Protein AF-A0A915XJE9-F1 (afdb_monomer_lite)

Foldseek 3Di:
DQVVLVVCVVVVHAAEDEDDPVCLLVVLVSHDLVSLVSYAYAYAYPDPVQLQADDDLVVLLVVLVVNCVSNVNAAHEYRGNDAPVCQVSNVPRPSHPHYDYDPLVVDPVSVVSSVVSVD

Radius of gyration: 14.5 Å; chains: 1; bounding box: 37×32×35 Å

Secondary structure (DSSP, 8-state):
-HHHHHHHHHTT---EEEE-TTTHHHHHHTS-HHHHHTSEEEE--SSTTGGGSPPPHHHHHHHHHHHHHHTTS--EEE-SS--TTTHHHHHT-TTEEEE--SGGGGSHHHHHHHHHHT-

Organism: NCBI:txid2795293

Structure (mmCIF, N/CA/C/O backbone):
data_AF-A0A915XJE9-F1
#
_entry.id   AF-A0A915XJE9-F1
#
loop_
_atom_site.group_PDB
_atom_site.id
_atom_site.type_symbol
_atom_site.label_atom_id
_atom_site.label_alt_id
_atom_site.label_comp_id
_atom_site.label_asym_id
_atom_site.label_entity_id
_atom_site.label_seq_id
_atom_site.pdbx_PDB_ins_code
_atom_site.Cartn_x
_atom_site.Cartn_y
_atom_site.Cartn_z
_atom_site.occupancy
_atom_site.B_iso_or_equiv
_atom_site.auth_seq_id
_atom_site.auth_comp_id
_atom_site.auth_asym_id
_atom_site.auth_atom_id
_atom_site.pdbx_PDB_model_num
ATOM 1 N N . MET A 1 1 ? -13.762 7.644 2.121 1.00 89.75 1 MET A N 1
ATOM 2 C CA . MET A 1 1 ? -12.743 6.742 2.696 1.00 89.75 1 MET A CA 1
ATOM 3 C C . MET A 1 1 ? -13.282 5.933 3.879 1.00 89.75 1 MET A C 1
ATOM 5 O O . MET A 1 1 ? -13.684 4.811 3.633 1.00 89.75 1 MET A O 1
ATOM 9 N N . ALA A 1 2 ? -13.364 6.452 5.115 1.00 93.75 2 ALA A N 1
ATOM 10 C CA . ALA A 1 2 ? -13.761 5.643 6.288 1.00 93.75 2 ALA A CA 1
ATOM 11 C C . ALA A 1 2 ? -15.150 4.983 6.153 1.00 93.75 2 ALA A C 1
ATOM 13 O O . ALA A 1 2 ? -15.294 3.795 6.419 1.00 93.75 2 ALA A O 1
ATOM 14 N N . GLY A 1 3 ? -16.146 5.714 5.634 1.00 96.81 3 GLY A N 1
ATOM 15 C CA . GLY A 1 3 ? -17.464 5.139 5.323 1.00 96.81 3 GLY A CA 1
ATOM 16 C C . GLY A 1 3 ? -17.400 3.984 4.315 1.00 96.81 3 GLY A C 1
ATOM 17 O O . GLY A 1 3 ? -17.999 2.945 4.547 1.00 96.81 3 GLY A O 1
ATOM 18 N N . GLN A 1 4 ? -16.587 4.114 3.261 1.00 97.19 4 GLN A N 1
ATOM 19 C CA . GLN A 1 4 ? -16.403 3.059 2.251 1.00 97.19 4 GLN A CA 1
ATOM 20 C C . GLN A 1 4 ? -15.711 1.820 2.830 1.00 97.19 4 GLN A C 1
ATOM 22 O O . GLN A 1 4 ? -16.041 0.702 2.449 1.00 97.19 4 GLN A O 1
ATOM 27 N N . VAL A 1 5 ? -14.767 2.006 3.761 1.00 97.81 5 VAL A N 1
ATOM 28 C CA . VAL A 1 5 ? -14.152 0.890 4.492 1.00 97.81 5 VAL A CA 1
ATOM 29 C C . VAL A 1 5 ? -15.220 0.152 5.296 1.00 97.81 5 VAL A C 1
ATOM 31 O O . VAL A 1 5 ? -15.373 -1.053 5.115 1.00 97.81 5 VAL A O 1
ATOM 34 N N . ARG A 1 6 ? -16.016 0.865 6.103 1.00 98.00 6 ARG A N 1
ATOM 35 C CA . ARG A 1 6 ? -17.098 0.255 6.891 1.00 98.00 6 ARG A CA 1
ATOM 36 C C . ARG A 1 6 ? -18.109 -0.472 6.007 1.00 98.00 6 ARG A C 1
ATOM 38 O O . ARG A 1 6 ? -18.499 -1.594 6.322 1.00 98.00 6 ARG A O 1
ATOM 45 N N . GLU A 1 7 ? -18.533 0.144 4.907 1.00 98.38 7 GLU A N 1
ATOM 46 C CA . GLU A 1 7 ? -19.463 -0.454 3.942 1.00 98.38 7 GLU A CA 1
ATOM 47 C C . GLU A 1 7 ? -18.897 -1.746 3.342 1.00 98.38 7 GLU A C 1
ATOM 49 O O . GLU A 1 7 ? -19.577 -2.771 3.351 1.00 98.38 7 GLU A O 1
ATOM 54 N N . ALA A 1 8 ? -17.637 -1.734 2.893 1.00 98.44 8 ALA A N 1
ATOM 55 C CA . ALA A 1 8 ? -16.973 -2.914 2.342 1.00 98.44 8 ALA A CA 1
ATOM 56 C C . ALA A 1 8 ? -16.863 -4.041 3.380 1.00 98.44 8 ALA A C 1
ATOM 58 O O . ALA A 1 8 ? -17.225 -5.185 3.102 1.00 98.44 8 ALA A O 1
ATOM 59 N N . VAL A 1 9 ? -16.432 -3.712 4.599 1.00 98.25 9 VAL A N 1
ATOM 60 C CA . VAL A 1 9 ? -16.320 -4.660 5.714 1.00 98.25 9 VAL A CA 1
ATOM 61 C C . VAL A 1 9 ? -17.689 -5.257 6.072 1.00 98.25 9 VAL A C 1
ATOM 63 O O . VAL A 1 9 ? -17.802 -6.473 6.279 1.00 98.25 9 VAL A O 1
ATOM 66 N N . THR A 1 10 ? -18.741 -4.434 6.090 1.00 98.19 10 THR A N 1
ATOM 67 C CA . THR A 1 10 ? -20.132 -4.855 6.345 1.00 98.19 10 THR A CA 1
ATOM 68 C C . THR A 1 10 ? -20.659 -5.767 5.239 1.00 98.19 10 THR A C 1
ATOM 70 O O . THR A 1 10 ? -21.340 -6.748 5.523 1.00 98.19 10 THR A O 1
ATOM 73 N N . ALA A 1 11 ? -20.283 -5.504 3.986 1.00 98.31 11 ALA A N 1
ATOM 74 C CA . ALA A 1 11 ? -20.601 -6.349 2.838 1.00 98.31 11 ALA A CA 1
ATOM 75 C C . ALA A 1 11 ? -19.792 -7.663 2.788 1.00 98.31 11 ALA A C 1
ATOM 77 O O . ALA A 1 11 ? -19.953 -8.447 1.855 1.00 98.31 11 ALA A O 1
ATOM 78 N N . GLY A 1 12 ? -18.915 -7.919 3.766 1.00 97.88 12 GLY A N 1
ATOM 79 C CA . GLY A 1 12 ? -18.074 -9.119 3.803 1.00 97.88 12 GLY A CA 1
ATOM 80 C C . GLY A 1 12 ? -16.844 -9.055 2.893 1.00 97.88 12 GLY A C 1
ATOM 81 O O . GLY A 1 12 ? -16.170 -10.067 2.721 1.00 97.88 12 GLY A O 1
ATOM 82 N N . LEU A 1 13 ? -16.527 -7.888 2.328 1.00 98.31 13 LEU A N 1
ATOM 83 C CA . LEU A 1 13 ? -15.328 -7.676 1.521 1.00 98.31 13 LEU A CA 1
ATOM 84 C C . LEU A 1 13 ? -14.101 -7.431 2.411 1.00 98.31 13 LEU A C 1
ATOM 86 O O . LEU A 1 13 ? -14.218 -7.053 3.580 1.00 98.31 13 LEU A O 1
ATOM 90 N N . VAL A 1 14 ? -12.916 -7.615 1.825 1.00 97.62 14 VAL A N 1
ATOM 91 C CA . VAL A 1 14 ? -11.627 -7.231 2.416 1.00 97.62 14 VAL A CA 1
ATOM 92 C C . VAL A 1 14 ? -11.129 -5.990 1.674 1.00 97.62 14 VAL A C 1
ATOM 94 O O . VAL A 1 14 ? -10.596 -6.120 0.569 1.00 97.62 14 VAL A O 1
ATOM 97 N N . PRO A 1 15 ? -11.344 -4.776 2.207 1.00 97.50 15 PRO A N 1
ATOM 98 C CA . PRO A 1 15 ? -10.874 -3.569 1.545 1.00 97.50 15 PRO A CA 1
ATOM 99 C C . PRO A 1 15 ? -9.347 -3.463 1.601 1.00 97.50 15 PRO A C 1
ATOM 101 O O . PRO A 1 15 ? -8.721 -3.832 2.596 1.00 97.50 15 PRO A O 1
ATOM 104 N N . ILE A 1 16 ? -8.763 -2.896 0.543 1.00 96.44 16 ILE A N 1
ATOM 105 C CA . ILE A 1 16 ? -7.383 -2.402 0.539 1.00 96.44 16 ILE A CA 1
ATOM 106 C C . ILE A 1 16 ? -7.443 -0.883 0.721 1.00 96.44 16 ILE A C 1
ATOM 108 O O . ILE A 1 16 ? -8.000 -0.178 -0.122 1.00 96.44 16 ILE A O 1
ATOM 112 N N . LEU A 1 17 ? -6.888 -0.375 1.820 1.00 95.00 17 LEU A N 1
ATOM 113 C CA . LEU A 1 17 ? -6.778 1.055 2.086 1.00 95.00 17 LEU A CA 1
ATOM 114 C C . LEU A 1 17 ? -5.423 1.577 1.608 1.00 95.00 17 LEU A C 1
ATOM 116 O O . LEU A 1 17 ? -4.407 1.356 2.268 1.00 95.00 17 LEU A O 1
ATOM 120 N N . CYS A 1 18 ? -5.437 2.329 0.508 1.00 93.25 18 CYS A N 1
ATOM 121 C CA . CYS A 1 18 ? -4.273 3.076 0.040 1.00 93.25 18 CYS A CA 1
ATOM 122 C C . CYS A 1 18 ? -4.056 4.321 0.902 1.00 93.25 18 CYS A C 1
ATOM 124 O O . CYS A 1 18 ? -4.907 5.216 0.962 1.00 93.25 18 CYS A O 1
ATOM 126 N N . MET A 1 19 ? -2.911 4.367 1.574 1.00 91.75 19 MET A N 1
ATOM 127 C CA . MET A 1 19 ? -2.534 5.457 2.462 1.00 91.75 19 MET A CA 1
ATOM 128 C C . MET A 1 19 ? -1.532 6.394 1.799 1.00 91.75 19 MET A C 1
ATOM 130 O O . MET A 1 19 ? -0.565 5.961 1.170 1.00 91.75 19 MET A O 1
ATOM 134 N N . GLU A 1 20 ? -1.731 7.688 2.027 1.00 87.31 20 GLU A N 1
ATOM 135 C CA . GLU A 1 20 ? -0.799 8.733 1.621 1.00 87.31 20 GLU A CA 1
ATOM 136 C C . GLU A 1 20 ? -0.077 9.277 2.851 1.00 87.31 20 GLU A C 1
ATOM 138 O O . GLU A 1 20 ? -0.705 9.641 3.845 1.00 87.31 20 GLU A O 1
ATOM 143 N N . ARG A 1 21 ? 1.255 9.397 2.781 1.00 89.00 21 ARG A N 1
ATOM 144 C CA . ARG A 1 21 ? 2.090 9.785 3.931 1.00 89.00 21 ARG A CA 1
ATOM 145 C C . ARG A 1 21 ? 1.618 11.075 4.609 1.00 89.00 21 ARG A C 1
ATOM 147 O O . ARG A 1 21 ? 1.640 11.144 5.833 1.00 89.00 21 ARG A O 1
ATOM 154 N N . ALA A 1 22 ? 1.196 12.072 3.831 1.00 90.00 22 ALA A N 1
ATOM 155 C CA . ALA A 1 22 ? 0.777 13.376 4.343 1.00 90.00 22 ALA A CA 1
ATOM 156 C C . ALA A 1 22 ? -0.454 13.306 5.265 1.00 90.00 22 ALA A C 1
ATOM 158 O O . ALA A 1 22 ? -0.603 14.147 6.148 1.00 90.00 22 ALA A O 1
ATOM 159 N N . VAL A 1 23 ? -1.322 12.307 5.079 1.00 91.50 23 VAL A N 1
ATOM 160 C CA . VAL A 1 23 ? -2.613 12.198 5.777 1.00 91.50 23 VAL A CA 1
ATOM 161 C C . VAL A 1 23 ? -2.829 10.850 6.471 1.00 91.50 23 VAL A C 1
ATOM 163 O O . VAL A 1 23 ? -3.848 10.670 7.135 1.00 91.50 23 VAL A O 1
ATOM 166 N N . ALA A 1 24 ? -1.871 9.924 6.391 1.00 92.38 24 ALA A N 1
ATOM 167 C CA . ALA A 1 24 ? -1.988 8.545 6.867 1.00 92.38 24 ALA A CA 1
ATOM 168 C C . ALA A 1 24 ? -2.456 8.427 8.323 1.00 9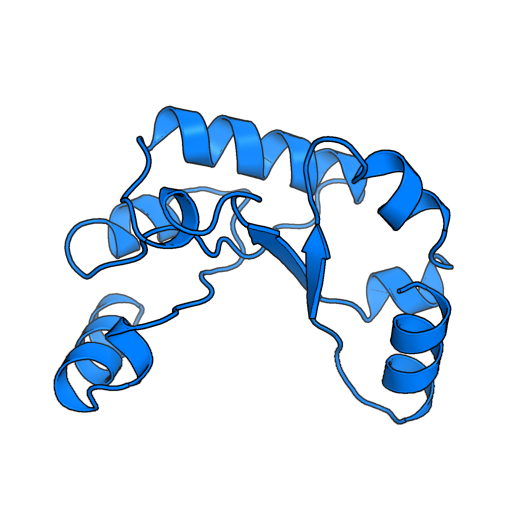2.38 24 ALA A C 1
ATOM 170 O O . ALA A 1 24 ? -3.341 7.632 8.628 1.00 92.38 24 ALA A O 1
ATOM 171 N N . THR A 1 25 ? -1.922 9.259 9.220 1.00 93.88 25 THR A N 1
ATOM 172 C CA . THR A 1 25 ? -2.330 9.273 10.633 1.00 93.88 25 THR A CA 1
ATOM 173 C C . THR A 1 25 ? -3.817 9.590 10.787 1.00 93.88 25 THR A C 1
ATOM 175 O O . THR A 1 25 ? -4.517 8.917 11.539 1.00 93.88 25 THR A O 1
ATOM 178 N N . ALA A 1 26 ? -4.319 10.584 10.049 1.00 94.31 26 ALA A N 1
ATOM 179 C CA . ALA A 1 26 ? -5.733 10.945 10.068 1.00 94.31 26 ALA A CA 1
ATOM 180 C C . ALA A 1 26 ? -6.603 9.878 9.386 1.00 94.31 26 ALA A C 1
ATOM 182 O O . ALA A 1 26 ? -7.707 9.608 9.851 1.00 94.31 26 ALA A O 1
ATOM 183 N N . GLN A 1 27 ? -6.103 9.242 8.318 1.00 93.38 27 GLN A N 1
ATOM 184 C CA . GLN A 1 27 ? -6.795 8.134 7.655 1.00 93.38 27 GLN A CA 1
ATOM 185 C C . GLN A 1 27 ? -7.003 6.958 8.618 1.00 93.38 27 GLN A C 1
ATOM 187 O O . GLN A 1 27 ? -8.125 6.479 8.755 1.00 93.38 27 GLN A O 1
ATOM 192 N N . ILE A 1 28 ? -5.952 6.529 9.321 1.00 93.88 28 ILE A N 1
ATOM 193 C CA . ILE A 1 28 ? -6.033 5.430 10.291 1.00 93.88 28 ILE A CA 1
ATOM 194 C C . ILE A 1 28 ? -6.935 5.801 11.471 1.00 93.88 28 ILE A C 1
ATOM 196 O O . ILE A 1 28 ? -7.817 5.025 11.825 1.00 93.88 28 ILE A O 1
ATOM 200 N N . ALA A 1 29 ? -6.776 7.001 12.038 1.00 94.75 29 ALA A N 1
ATOM 201 C CA . ALA A 1 29 ? -7.578 7.454 13.176 1.00 94.75 29 ALA A CA 1
ATOM 202 C C . ALA A 1 29 ? -9.084 7.569 12.870 1.00 94.75 29 ALA A C 1
ATOM 204 O O . ALA A 1 29 ? -9.901 7.536 13.787 1.00 94.75 29 ALA A O 1
ATOM 205 N N . ALA A 1 30 ? -9.462 7.715 11.597 1.00 95.75 30 ALA A N 1
ATOM 206 C CA . ALA A 1 30 ? -10.856 7.796 11.175 1.00 95.75 30 ALA A CA 1
ATOM 207 C C . ALA A 1 30 ? -11.541 6.425 11.013 1.00 95.75 30 ALA A C 1
ATOM 209 O O . ALA A 1 30 ? -12.748 6.387 10.769 1.00 95.75 30 ALA A O 1
ATOM 210 N N . ILE A 1 31 ? -10.798 5.316 11.095 1.00 96.50 31 ILE A N 1
ATOM 211 C CA . ILE A 1 31 ? -11.326 3.957 10.934 1.00 96.50 31 ILE A CA 1
ATOM 212 C C . ILE A 1 31 ? -11.447 3.300 12.308 1.00 96.50 31 ILE A C 1
ATOM 214 O O . ILE A 1 31 ? -10.531 3.333 13.123 1.00 96.50 31 ILE A O 1
ATOM 218 N N . ASP A 1 32 ? -12.598 2.684 12.550 1.00 95.75 32 ASP A N 1
ATOM 219 C CA . ASP A 1 32 ? -12.841 1.883 13.745 1.00 95.75 32 ASP A CA 1
ATOM 220 C C . ASP A 1 32 ? -11.893 0.681 13.817 1.00 95.75 32 ASP A C 1
ATOM 222 O O . ASP A 1 32 ? -11.610 0.047 12.800 1.00 95.75 32 ASP A O 1
ATOM 226 N N . SER A 1 33 ? -11.424 0.326 15.013 1.00 93.75 33 SER A N 1
ATOM 227 C CA . SER A 1 33 ? -10.405 -0.719 15.171 1.00 93.75 33 SER A CA 1
ATOM 228 C C . SER A 1 33 ? -10.840 -2.067 14.586 1.00 93.75 33 SER A C 1
ATOM 230 O O . SER A 1 33 ? -10.042 -2.716 13.912 1.00 93.75 33 SER A O 1
ATOM 232 N N . GLY A 1 34 ? -12.111 -2.450 14.754 1.00 95.38 34 GLY A N 1
ATOM 233 C CA . GLY A 1 34 ? -12.647 -3.697 14.201 1.00 95.38 34 GLY A CA 1
ATOM 234 C C . GLY A 1 34 ? -12.695 -3.721 12.668 1.00 95.38 34 GLY A C 1
ATOM 235 O O . GLY A 1 34 ? -12.440 -4.757 12.052 1.00 95.38 34 GLY A O 1
ATOM 236 N N . ASP A 1 35 ? -12.963 -2.580 12.026 1.00 97.19 35 ASP A N 1
ATOM 237 C CA . ASP A 1 35 ? -12.861 -2.465 10.564 1.00 97.19 35 ASP A CA 1
ATOM 238 C C . ASP A 1 35 ? -11.410 -2.485 10.099 1.00 97.19 35 ASP A C 1
ATOM 240 O O . ASP A 1 35 ? -11.080 -3.101 9.081 1.00 97.19 35 ASP A O 1
ATOM 244 N N . LEU A 1 36 ? -10.536 -1.803 10.841 1.00 95.25 36 LEU A N 1
ATOM 245 C CA . LEU A 1 36 ? -9.123 -1.712 10.517 1.00 95.25 36 LEU A CA 1
ATOM 246 C C . LEU A 1 36 ? -8.479 -3.100 10.528 1.00 95.25 36 LEU A C 1
ATOM 248 O O . LEU A 1 36 ? -7.712 -3.424 9.624 1.00 95.25 36 LEU A O 1
ATOM 252 N N . GLU A 1 37 ? -8.812 -3.951 11.500 1.00 95.00 37 GLU A N 1
ATOM 253 C CA . GLU A 1 37 ? -8.378 -5.356 11.566 1.00 95.00 37 GLU A CA 1
ATOM 254 C C . GLU A 1 37 ? -8.760 -6.161 10.316 1.00 95.00 37 GLU A C 1
ATOM 256 O O . GLU A 1 37 ? -7.989 -7.008 9.866 1.00 95.00 37 GLU A O 1
ATOM 261 N N . ARG A 1 38 ? -9.903 -5.846 9.699 1.00 96.62 38 ARG A N 1
ATOM 262 C CA . ARG A 1 38 ? -10.404 -6.496 8.476 1.00 96.62 38 ARG A CA 1
ATOM 263 C C . ARG A 1 38 ? -9.963 -5.810 7.180 1.00 96.62 38 ARG A C 1
ATOM 265 O O . ARG A 1 38 ? -10.375 -6.226 6.100 1.00 96.62 38 ARG A O 1
ATOM 272 N N . THR A 1 39 ? -9.129 -4.780 7.280 1.00 96.75 39 THR A N 1
ATOM 273 C CA . THR A 1 39 ? -8.628 -3.991 6.152 1.00 96.75 39 THR A CA 1
ATOM 274 C C . THR A 1 39 ? -7.167 -4.332 5.879 1.00 96.75 39 THR A C 1
ATOM 276 O O . THR A 1 39 ? -6.348 -4.387 6.800 1.00 96.75 39 THR A O 1
ATOM 279 N N . VAL A 1 40 ? -6.823 -4.539 4.608 1.00 96.94 40 VAL A N 1
ATOM 280 C CA . VAL A 1 40 ? -5.432 -4.613 4.150 1.00 96.94 40 VAL A CA 1
ATOM 281 C C . VAL A 1 40 ? -4.923 -3.196 3.945 1.0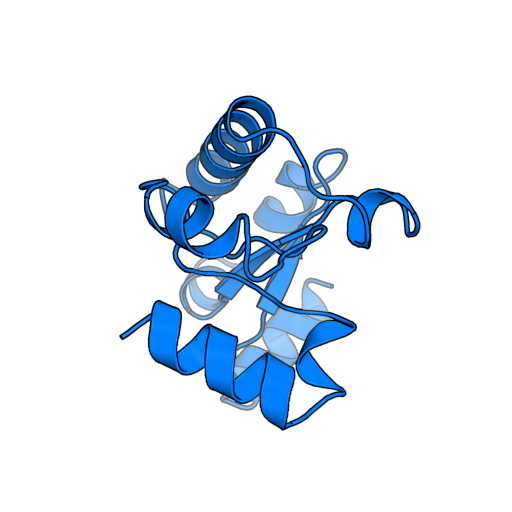0 96.94 40 VAL A C 1
ATOM 283 O O . VAL A 1 40 ? -5.574 -2.371 3.310 1.00 96.94 40 VAL A O 1
ATOM 286 N N . LEU A 1 41 ? -3.749 -2.903 4.483 1.00 96.12 41 LEU A N 1
ATOM 287 C CA . LEU A 1 41 ? -3.141 -1.587 4.377 1.00 96.12 41 LEU A CA 1
ATOM 288 C C . LEU A 1 41 ? -2.150 -1.581 3.228 1.00 96.12 41 LEU A C 1
ATOM 290 O O . LEU A 1 41 ? -1.360 -2.513 3.097 1.00 96.12 41 LEU A O 1
ATOM 294 N N . SER A 1 42 ? -2.171 -0.535 2.414 1.00 95.50 42 SER A N 1
ATOM 295 C CA . SER A 1 42 ? -1.161 -0.321 1.388 1.00 95.50 42 SER A CA 1
ATOM 296 C C . SER A 1 42 ? -0.599 1.086 1.478 1.00 95.50 42 SER A C 1
ATOM 298 O O . SER A 1 42 ? -1.285 2.028 1.880 1.00 95.50 42 SER A O 1
ATOM 300 N N . TYR A 1 43 ? 0.662 1.233 1.090 1.00 92.69 43 TYR A N 1
ATOM 301 C CA . TYR A 1 43 ? 1.208 2.536 0.774 1.00 92.69 43 TYR A CA 1
ATOM 302 C C . TYR A 1 43 ? 1.580 2.615 -0.699 1.00 92.69 43 TYR A C 1
ATOM 304 O O . TYR A 1 43 ? 2.132 1.687 -1.301 1.00 92.69 43 TYR A O 1
ATOM 312 N N . THR A 1 44 ? 1.276 3.770 -1.265 1.00 86.38 44 THR A N 1
ATOM 313 C CA . THR A 1 44 ? 1.532 4.105 -2.657 1.00 86.38 44 THR A CA 1
ATOM 314 C C . THR A 1 44 ? 2.060 5.536 -2.707 1.00 86.38 44 THR A C 1
ATOM 316 O O . THR A 1 44 ? 1.518 6.390 -1.997 1.00 86.38 44 THR A O 1
ATOM 319 N N . PRO A 1 45 ? 3.099 5.835 -3.504 1.00 81.50 45 PRO A N 1
ATOM 320 C CA . PRO A 1 45 ? 3.446 7.218 -3.825 1.00 81.50 45 PRO A CA 1
ATOM 321 C C . PRO A 1 45 ? 2.208 8.001 -4.293 1.00 81.50 45 PRO A C 1
ATOM 323 O O . PRO A 1 45 ? 1.376 7.458 -5.017 1.00 81.50 45 PRO A O 1
ATOM 326 N N . SER A 1 46 ? 2.047 9.256 -3.865 1.00 78.81 46 SER A N 1
ATOM 327 C CA . SER A 1 46 ? 0.861 10.057 -4.216 1.00 78.81 46 SER A CA 1
ATOM 328 C C . SER A 1 46 ? 0.918 10.666 -5.618 1.00 78.81 46 SER A C 1
ATOM 330 O O . SER A 1 46 ? -0.105 11.082 -6.156 1.00 78.81 46 SER A O 1
ATOM 332 N N . ASP A 1 47 ? 2.101 10.691 -6.228 1.00 81.06 47 ASP A N 1
ATOM 333 C CA . ASP A 1 47 ? 2.319 11.210 -7.570 1.00 81.06 47 ASP A CA 1
ATOM 334 C C . ASP A 1 47 ? 2.246 10.087 -8.619 1.00 81.06 47 ASP A C 1
ATOM 336 O O . ASP A 1 47 ? 2.879 9.041 -8.476 1.00 81.06 47 ASP A O 1
ATOM 340 N N . ALA A 1 48 ? 1.480 10.312 -9.691 1.00 78.44 48 ALA A N 1
ATOM 341 C CA . ALA A 1 48 ? 1.254 9.314 -10.736 1.00 78.44 48 ALA A CA 1
ATOM 342 C C . ALA A 1 48 ? 2.537 8.915 -11.478 1.00 78.44 48 ALA A C 1
ATOM 344 O O . ALA A 1 48 ? 2.656 7.772 -11.907 1.00 78.44 48 ALA A O 1
ATOM 345 N N . VAL A 1 49 ? 3.509 9.824 -11.601 1.00 81.56 49 VAL A N 1
ATOM 346 C CA . VAL A 1 49 ? 4.817 9.490 -12.174 1.00 81.56 49 VAL A CA 1
ATOM 347 C C . VAL A 1 49 ? 5.583 8.597 -11.200 1.00 81.56 49 VAL A C 1
ATOM 349 O O . VAL A 1 49 ? 6.138 7.580 -11.604 1.00 81.56 49 VAL A O 1
ATOM 352 N N . GLN A 1 50 ? 5.562 8.913 -9.905 1.00 82.94 50 GLN A N 1
ATOM 353 C CA . GLN A 1 50 ? 6.219 8.101 -8.875 1.00 82.94 50 GLN A CA 1
ATOM 354 C C . GLN A 1 50 ? 5.591 6.710 -8.708 1.00 82.94 50 GLN A C 1
ATOM 356 O O . GLN A 1 50 ? 6.305 5.751 -8.440 1.00 82.94 50 GLN A O 1
ATOM 361 N N . LEU A 1 51 ? 4.287 6.545 -8.956 1.00 83.06 51 LEU A N 1
ATOM 362 C CA . LEU A 1 51 ? 3.652 5.219 -8.994 1.00 83.06 51 LEU A CA 1
ATOM 363 C C . LEU A 1 51 ? 4.278 4.278 -10.032 1.00 83.06 51 LEU A C 1
ATOM 365 O O . LEU A 1 51 ? 4.162 3.060 -9.899 1.00 83.06 51 LEU A O 1
ATOM 369 N N . GLU A 1 52 ? 4.924 4.816 -11.064 1.00 84.44 52 GLU A N 1
ATOM 370 C CA . GLU A 1 52 ? 5.489 4.043 -12.169 1.00 84.44 52 GLU A CA 1
ATOM 371 C C . GLU A 1 52 ? 7.008 3.890 -12.094 1.00 84.44 52 GLU A C 1
ATOM 373 O O . GLU A 1 52 ? 7.583 3.080 -12.823 1.00 84.44 52 GLU A O 1
ATOM 378 N N . VAL A 1 53 ? 7.666 4.641 -11.212 1.00 86.25 53 VAL A N 1
ATOM 379 C CA . VAL A 1 53 ? 9.122 4.648 -11.082 1.00 86.25 53 VAL A CA 1
ATOM 380 C C . VAL A 1 53 ? 9.547 3.719 -9.953 1.00 86.25 53 VAL A C 1
ATOM 382 O O . VAL A 1 53 ? 9.004 3.747 -8.854 1.00 86.25 53 VAL A O 1
ATOM 385 N N . ALA A 1 54 ? 10.545 2.875 -10.219 1.00 88.25 54 ALA A N 1
ATOM 386 C CA . ALA A 1 54 ? 11.136 2.037 -9.186 1.00 88.25 54 ALA A CA 1
ATOM 387 C C . ALA A 1 54 ? 11.850 2.908 -8.139 1.00 88.25 54 ALA A C 1
ATOM 389 O O . ALA A 1 54 ? 12.763 3.668 -8.467 1.00 88.25 54 ALA A O 1
ATOM 390 N N . HIS A 1 55 ? 11.456 2.761 -6.876 1.00 88.50 55 HIS A N 1
ATOM 391 C CA . HIS A 1 55 ? 12.059 3.478 -5.756 1.00 88.50 55 HIS A CA 1
ATOM 392 C C . HIS A 1 55 ? 13.236 2.709 -5.149 1.00 88.50 55 HIS A C 1
ATOM 394 O O . HIS A 1 55 ? 13.327 1.480 -5.222 1.00 88.50 55 HIS A O 1
ATOM 400 N N . GLY A 1 56 ? 14.153 3.443 -4.516 1.00 88.50 56 GLY A N 1
ATOM 401 C CA . GLY A 1 56 ? 15.316 2.846 -3.868 1.00 88.50 56 GLY A CA 1
ATOM 402 C C . GLY A 1 56 ? 14.917 1.981 -2.669 1.00 88.50 56 GLY A C 1
ATOM 403 O O . GLY A 1 56 ? 14.059 2.354 -1.874 1.00 88.50 56 GLY A O 1
ATOM 404 N N . ALA A 1 57 ? 15.602 0.854 -2.461 1.00 88.00 57 ALA A N 1
ATOM 405 C CA . ALA A 1 57 ? 15.255 -0.093 -1.395 1.00 88.00 57 ALA A CA 1
ATOM 406 C C . ALA A 1 57 ? 15.229 0.531 0.017 1.00 88.00 57 ALA A C 1
ATOM 408 O O . ALA A 1 57 ? 14.459 0.103 0.872 1.00 88.00 57 ALA A O 1
ATOM 409 N N . ARG A 1 58 ? 16.064 1.547 0.281 1.00 91.25 58 ARG A N 1
ATOM 410 C CA . ARG A 1 58 ? 16.043 2.283 1.556 1.00 91.25 58 ARG A CA 1
ATOM 411 C C . ARG A 1 58 ? 14.771 3.114 1.717 1.00 91.25 58 ARG A C 1
ATOM 413 O O . ARG A 1 58 ? 14.161 3.063 2.773 1.00 91.25 58 ARG A O 1
ATOM 420 N N . GLU A 1 59 ? 14.376 3.835 0.675 1.00 91.62 59 GLU A N 1
ATOM 421 C CA . GLU A 1 59 ? 13.167 4.660 0.677 1.00 91.62 59 GLU A CA 1
ATOM 422 C C . GLU A 1 59 ? 11.918 3.806 0.915 1.00 91.62 59 GLU A C 1
ATOM 424 O O . GLU A 1 59 ? 11.078 4.151 1.745 1.00 91.62 59 GLU A O 1
ATOM 429 N N . VAL A 1 60 ? 11.844 2.650 0.248 1.00 93.19 60 VAL A N 1
ATOM 430 C CA . VAL A 1 60 ? 10.759 1.680 0.435 1.00 93.19 60 VAL A CA 1
ATOM 431 C C . VAL A 1 60 ? 10.720 1.176 1.879 1.00 93.19 60 VAL A C 1
ATOM 433 O O . VAL A 1 60 ? 9.658 1.189 2.493 1.00 93.19 60 VAL A O 1
ATOM 436 N N . ARG A 1 61 ? 11.864 0.784 2.456 1.00 94.44 61 ARG A N 1
ATOM 437 C CA . ARG A 1 61 ? 11.937 0.339 3.860 1.00 94.44 61 ARG A CA 1
ATOM 438 C C . ARG A 1 61 ? 11.498 1.423 4.840 1.00 94.44 61 ARG A C 1
ATOM 440 O O . ARG A 1 61 ? 10.679 1.155 5.713 1.00 94.44 61 ARG A O 1
ATOM 447 N N . ASP A 1 62 ? 11.991 2.647 4.667 1.00 94.62 62 ASP A N 1
ATOM 448 C CA . ASP A 1 62 ? 11.647 3.780 5.533 1.00 94.62 62 ASP A CA 1
ATOM 449 C C . ASP A 1 62 ? 10.143 4.116 5.437 1.00 94.62 62 ASP A C 1
ATOM 451 O O . ASP A 1 62 ? 9.509 4.518 6.418 1.00 94.62 62 ASP A O 1
ATOM 455 N N . ALA A 1 63 ? 9.534 3.930 4.262 1.00 93.06 63 ALA A N 1
ATOM 456 C CA . ALA A 1 63 ? 8.092 4.041 4.084 1.00 93.06 63 ALA A CA 1
ATOM 457 C C . ALA A 1 63 ? 7.322 2.894 4.738 1.00 93.06 63 ALA A C 1
ATOM 459 O O . ALA A 1 63 ? 6.431 3.162 5.544 1.00 93.06 63 ALA A O 1
ATOM 460 N N . ALA A 1 64 ? 7.685 1.646 4.456 1.00 95.12 64 ALA A N 1
ATOM 461 C CA . ALA A 1 64 ? 7.037 0.470 5.021 1.00 95.12 64 ALA A CA 1
ATOM 462 C C . ALA A 1 64 ? 7.043 0.505 6.559 1.00 95.12 64 ALA A C 1
ATOM 464 O O . ALA A 1 64 ? 5.995 0.325 7.177 1.00 95.12 64 ALA A O 1
ATOM 465 N N . ALA A 1 65 ? 8.179 0.855 7.171 1.00 96.12 65 ALA A N 1
ATOM 466 C CA . ALA A 1 65 ? 8.304 1.013 8.618 1.00 96.12 65 ALA A CA 1
ATOM 467 C C . ALA A 1 65 ? 7.373 2.099 9.176 1.00 96.12 65 ALA A C 1
ATOM 469 O O . ALA A 1 65 ? 6.691 1.878 10.177 1.00 96.12 65 ALA A O 1
ATOM 470 N N . PHE A 1 66 ? 7.289 3.255 8.510 1.00 95.44 66 PHE A N 1
ATOM 471 C CA . PHE A 1 66 ? 6.381 4.330 8.912 1.00 95.44 66 PHE A CA 1
ATOM 472 C C . PHE A 1 66 ? 4.911 3.883 8.890 1.00 95.44 66 PHE A C 1
ATOM 474 O O . PHE A 1 66 ? 4.201 4.065 9.878 1.00 95.44 66 PHE A O 1
ATOM 481 N N . PHE A 1 67 ? 4.447 3.283 7.792 1.00 94.81 67 PHE A N 1
ATOM 482 C CA . PHE A 1 67 ? 3.043 2.881 7.657 1.00 94.81 67 PHE A CA 1
ATOM 483 C C . PHE A 1 67 ? 2.683 1.673 8.530 1.00 94.81 67 PHE A C 1
ATOM 485 O O . PHE A 1 67 ? 1.594 1.635 9.104 1.00 94.81 67 PHE A O 1
ATOM 492 N N . SER A 1 68 ? 3.607 0.726 8.692 1.00 95.75 68 SER A N 1
ATOM 493 C CA . SER A 1 68 ? 3.450 -0.392 9.623 1.00 95.75 68 SER A CA 1
ATOM 494 C C . SER A 1 68 ? 3.278 0.113 11.060 1.00 95.75 68 SER A C 1
ATOM 496 O O . SER A 1 68 ? 2.322 -0.261 11.744 1.00 95.75 68 SER A O 1
ATOM 498 N N . ALA A 1 69 ? 4.107 1.067 11.501 1.00 95.94 69 ALA A N 1
ATOM 499 C CA . ALA A 1 69 ? 4.014 1.646 12.842 1.00 95.94 69 ALA A CA 1
ATOM 500 C C . ALA A 1 69 ? 2.663 2.333 13.120 1.00 95.94 69 ALA A C 1
ATOM 502 O O . ALA A 1 69 ? 2.139 2.216 14.228 1.00 95.94 69 ALA A O 1
ATOM 503 N N . LEU A 1 70 ? 2.056 2.987 12.120 1.00 92.88 70 LEU A N 1
ATOM 504 C CA . LEU A 1 70 ? 0.735 3.621 12.263 1.00 92.88 70 LEU A CA 1
ATOM 505 C C . LEU A 1 70 ? -0.392 2.626 12.568 1.00 92.88 70 LEU A C 1
ATOM 507 O O . LEU A 1 70 ? -1.427 3.023 13.094 1.00 92.88 70 LEU A O 1
ATOM 511 N N . SER A 1 71 ? -0.198 1.346 12.254 1.00 88.88 71 SER A N 1
ATOM 512 C CA . SER A 1 71 ? -1.200 0.289 12.411 1.00 88.88 71 SER A CA 1
ATOM 513 C C . SER A 1 71 ? -0.813 -0.764 13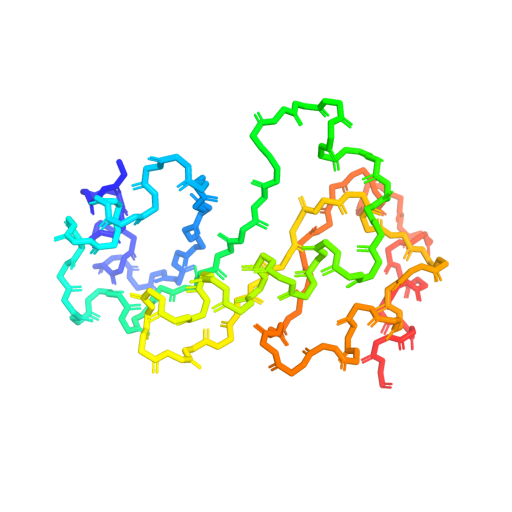.452 1.00 88.88 71 SER A C 1
ATOM 515 O O . SER A 1 71 ? -1.278 -1.902 13.399 1.00 88.88 71 SER A O 1
ATOM 517 N N . GLY A 1 72 ? 0.045 -0.393 14.408 1.00 91.06 72 GLY A N 1
ATOM 518 C CA . GLY A 1 72 ? 0.485 -1.296 15.472 1.00 91.06 72 GLY A CA 1
ATOM 519 C C . GLY A 1 72 ? 1.489 -2.353 15.005 1.00 91.06 72 GLY A C 1
ATOM 520 O O . GLY A 1 72 ? 1.560 -3.427 15.592 1.00 91.06 72 GLY A O 1
ATOM 521 N N . GLY A 1 73 ? 2.254 -2.063 13.950 1.00 94.00 73 GLY A N 1
ATOM 522 C CA . GLY A 1 73 ? 3.296 -2.947 13.423 1.00 94.00 73 GLY A CA 1
ATOM 523 C C . GLY A 1 73 ? 2.804 -3.957 12.386 1.00 94.00 73 GLY A C 1
ATOM 524 O O . GLY A 1 73 ? 3.507 -4.926 12.098 1.00 94.00 73 GLY A O 1
ATOM 525 N N . ARG A 1 74 ? 1.598 -3.777 11.833 1.00 93.88 74 ARG A N 1
ATOM 526 C CA . ARG A 1 74 ? 1.067 -4.681 10.807 1.00 93.88 74 ARG A CA 1
ATOM 527 C C . ARG A 1 74 ? 1.794 -4.448 9.477 1.00 93.88 74 ARG A C 1
ATOM 529 O O . ARG A 1 74 ? 1.877 -3.301 9.036 1.00 93.88 74 ARG A O 1
ATOM 536 N N . PRO A 1 75 ? 2.273 -5.509 8.803 1.00 94.19 75 PRO A N 1
ATOM 537 C CA . PRO A 1 75 ? 2.867 -5.365 7.483 1.00 94.19 75 PRO A CA 1
ATOM 538 C C . PRO A 1 75 ? 1.881 -4.769 6.471 1.00 94.19 75 PRO A C 1
ATOM 540 O O . PRO A 1 75 ? 0.673 -5.016 6.536 1.00 94.19 75 PRO A O 1
ATOM 543 N N . VAL A 1 76 ? 2.405 -3.996 5.523 1.00 96.75 76 VAL A N 1
ATOM 544 C CA . VAL A 1 76 ? 1.625 -3.260 4.517 1.00 96.75 76 VAL A CA 1
ATOM 545 C C . VAL A 1 76 ? 1.940 -3.751 3.105 1.00 96.75 76 VAL A C 1
ATOM 547 O O . VAL A 1 76 ? 2.993 -4.330 2.858 1.00 96.75 76 VAL A O 1
ATOM 550 N N . LEU A 1 77 ? 1.045 -3.525 2.150 1.00 96.94 77 LEU A N 1
ATOM 551 C CA . LEU A 1 77 ? 1.357 -3.685 0.732 1.00 96.94 77 LEU A CA 1
ATOM 552 C C . LEU A 1 77 ? 2.101 -2.456 0.205 1.00 96.94 77 LEU A C 1
ATOM 554 O O . LEU A 1 77 ? 1.824 -1.329 0.617 1.00 96.94 77 LEU A O 1
ATOM 558 N N . TYR A 1 78 ? 2.981 -2.666 -0.767 1.00 95.44 78 TYR A N 1
ATOM 559 C CA . TYR A 1 78 ? 3.629 -1.588 -1.510 1.00 95.44 78 TYR A CA 1
ATOM 560 C C . TYR A 1 78 ? 3.156 -1.528 -2.965 1.00 95.44 78 TYR A C 1
ATOM 562 O O . TYR A 1 78 ? 3.181 -2.545 -3.650 1.00 95.44 78 TYR A O 1
ATOM 570 N N . GLY A 1 79 ? 2.778 -0.348 -3.466 1.00 92.12 79 GLY A N 1
ATOM 571 C CA . GLY A 1 79 ? 2.340 -0.175 -4.857 1.00 92.12 79 GLY A CA 1
ATOM 572 C C . GLY A 1 79 ? 3.004 0.971 -5.621 1.00 92.12 79 GLY A C 1
ATOM 573 O O . GLY A 1 79 ? 2.294 1.848 -6.101 1.00 92.12 79 GLY A O 1
ATOM 574 N N . GLY A 1 80 ? 4.338 0.978 -5.741 1.00 91.06 80 GLY A N 1
ATOM 575 C CA . GLY A 1 80 ? 5.081 1.958 -6.554 1.00 91.06 80 GLY A CA 1
ATOM 576 C C . GLY A 1 80 ? 6.187 1.328 -7.413 1.00 91.06 80 GLY A C 1
ATOM 577 O O . GLY A 1 80 ? 7.146 0.763 -6.892 1.00 91.06 80 GLY A O 1
ATOM 578 N N . GLY A 1 81 ? 6.069 1.398 -8.739 1.00 91.94 81 GLY A N 1
ATOM 579 C CA . GLY A 1 81 ? 7.130 1.003 -9.674 1.00 91.94 81 GLY A CA 1
ATOM 580 C C . GLY A 1 81 ? 7.637 -0.432 -9.511 1.00 91.94 81 GLY A C 1
ATOM 581 O O . GLY A 1 81 ? 8.831 -0.691 -9.665 1.00 91.94 81 GLY A O 1
ATOM 582 N N . VAL A 1 82 ? 6.756 -1.363 -9.136 1.00 93.12 82 VAL A N 1
ATOM 583 C CA . VAL A 1 82 ? 7.096 -2.780 -8.945 1.00 93.12 82 VAL A CA 1
ATOM 584 C C . VAL A 1 82 ? 7.349 -3.436 -10.301 1.00 93.12 82 VAL A C 1
ATOM 586 O O . VAL A 1 82 ? 6.531 -3.321 -11.214 1.00 93.12 82 VAL A O 1
ATOM 589 N N . ASN A 1 83 ? 8.474 -4.134 -10.423 1.00 92.06 83 ASN A N 1
ATOM 590 C CA . ASN A 1 83 ? 8.906 -4.812 -11.640 1.00 92.06 83 ASN A CA 1
ATOM 591 C C . ASN A 1 83 ? 9.711 -6.079 -11.313 1.00 92.06 83 ASN A C 1
ATOM 593 O O . ASN A 1 83 ? 9.945 -6.414 -10.150 1.00 92.06 83 ASN A O 1
ATOM 597 N N . ARG A 1 84 ? 10.121 -6.809 -12.351 1.00 92.25 84 ARG A N 1
ATOM 598 C CA . ARG A 1 84 ? 10.837 -8.085 -12.212 1.00 92.25 84 ARG A CA 1
ATOM 599 C C . ARG A 1 84 ? 12.190 -7.913 -11.529 1.00 92.25 84 ARG A C 1
ATOM 601 O O . ARG A 1 84 ? 12.625 -8.799 -10.802 1.00 92.25 84 ARG A O 1
ATOM 608 N N . GLU A 1 85 ? 12.839 -6.777 -11.753 1.00 91.56 85 GLU A N 1
ATOM 609 C CA . GLU A 1 85 ? 14.171 -6.480 -11.244 1.00 91.56 85 GLU A CA 1
ATOM 610 C C . GLU A 1 85 ? 14.158 -6.193 -9.738 1.00 91.56 85 GLU A C 1
ATOM 612 O O . GLU A 1 85 ? 15.131 -6.500 -9.049 1.00 91.56 85 GLU A O 1
ATOM 617 N N . ASN A 1 86 ? 13.074 -5.611 -9.210 1.00 93.62 86 ASN A N 1
ATOM 618 C CA . ASN A 1 86 ? 13.004 -5.183 -7.813 1.00 93.62 86 ASN A CA 1
ATOM 619 C C . ASN A 1 86 ? 12.148 -6.072 -6.903 1.00 93.62 86 ASN A C 1
ATOM 621 O O . ASN A 1 86 ? 12.357 -6.043 -5.689 1.00 93.62 86 ASN A O 1
ATOM 625 N N . ILE A 1 87 ? 11.234 -6.884 -7.445 1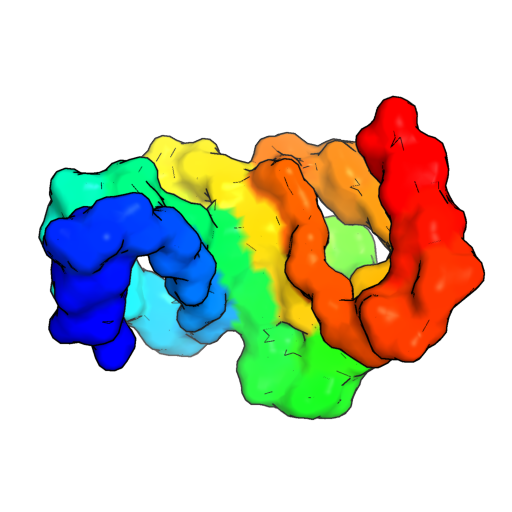.00 94.06 87 ILE A N 1
ATOM 626 C CA . ILE A 1 87 ? 10.225 -7.580 -6.635 1.00 94.06 87 ILE A CA 1
ATOM 627 C C . ILE A 1 87 ? 10.825 -8.496 -5.560 1.00 94.06 87 ILE A C 1
ATOM 629 O O . ILE A 1 87 ? 10.358 -8.470 -4.425 1.00 94.06 87 ILE A O 1
ATOM 633 N N . GLN A 1 88 ? 11.909 -9.227 -5.847 1.00 93.56 88 GLN A N 1
ATOM 634 C CA . GLN A 1 88 ? 12.574 -10.051 -4.825 1.00 93.56 88 GLN A CA 1
ATOM 635 C C . GLN A 1 88 ? 13.148 -9.215 -3.679 1.00 93.56 88 GLN A C 1
ATOM 637 O O . GLN A 1 88 ? 13.020 -9.583 -2.513 1.00 93.56 88 GLN A O 1
ATOM 642 N N . GLY A 1 89 ? 13.757 -8.071 -3.997 1.00 93.56 89 GLY A N 1
ATOM 643 C CA . GLY A 1 89 ? 14.286 -7.159 -2.987 1.00 93.56 89 GLY A CA 1
ATOM 644 C C . GLY A 1 89 ? 13.182 -6.551 -2.122 1.00 93.56 89 GLY A C 1
ATOM 645 O O . GLY A 1 89 ? 13.377 -6.379 -0.920 1.00 93.56 89 GLY A O 1
ATOM 646 N N . LEU A 1 90 ? 12.019 -6.270 -2.718 1.00 95.06 90 LEU A N 1
ATOM 647 C CA . LEU A 1 90 ? 10.839 -5.780 -2.005 1.00 95.06 90 LEU A CA 1
ATOM 648 C C . LEU A 1 90 ? 10.280 -6.843 -1.054 1.00 95.06 90 LEU A C 1
ATOM 650 O O . LEU A 1 90 ? 10.025 -6.538 0.106 1.00 95.06 90 LEU A O 1
ATOM 654 N N . MET A 1 91 ? 10.170 -8.098 -1.494 1.00 94.06 91 MET A N 1
ATOM 655 C CA . MET A 1 91 ? 9.702 -9.194 -0.634 1.00 94.06 91 MET A CA 1
ATOM 656 C C . MET A 1 91 ? 10.645 -9.517 0.531 1.00 94.06 91 MET A C 1
ATOM 658 O O . MET A 1 91 ? 10.231 -1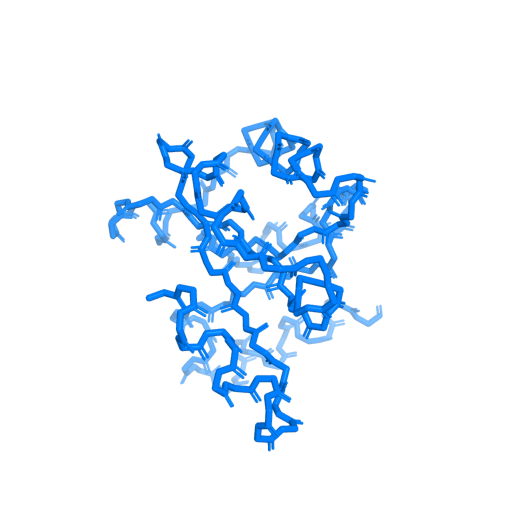0.151 1.496 1.00 94.06 91 MET A O 1
ATOM 662 N N . GLY A 1 92 ? 11.901 -9.070 0.471 1.00 93.81 92 GLY A N 1
ATOM 663 C CA . GLY A 1 92 ? 12.845 -9.161 1.585 1.00 93.81 92 GLY A CA 1
ATOM 664 C C . GLY A 1 92 ? 12.644 -8.109 2.685 1.00 93.81 92 GLY A C 1
ATOM 665 O O . GLY A 1 92 ? 13.384 -8.130 3.668 1.00 93.81 92 GLY A O 1
ATOM 666 N N . VAL A 1 93 ? 11.705 -7.167 2.535 1.00 95.31 93 VAL A N 1
ATOM 667 C CA . VAL A 1 93 ? 11.416 -6.131 3.540 1.00 95.31 93 VAL A CA 1
ATOM 668 C C . VAL A 1 93 ? 10.415 -6.667 4.575 1.00 95.31 93 VAL A C 1
ATOM 670 O O . VAL A 1 93 ? 9.276 -6.940 4.201 1.00 95.31 93 VAL A O 1
ATOM 673 N N . PRO A 1 94 ? 10.778 -6.780 5.870 1.00 94.69 94 PRO A N 1
ATOM 674 C CA . PRO A 1 94 ? 9.913 -7.385 6.892 1.00 94.69 94 PRO A CA 1
ATOM 675 C C . PRO A 1 94 ? 8.557 -6.694 7.076 1.00 94.69 94 PRO A C 1
ATOM 677 O O . PRO A 1 94 ? 7.562 -7.338 7.399 1.00 94.69 94 PRO A O 1
ATOM 680 N N . GLU A 1 95 ? 8.508 -5.379 6.882 1.00 96.81 95 GLU A N 1
ATOM 681 C CA . GLU A 1 95 ? 7.298 -4.576 7.032 1.00 96.81 95 GLU A CA 1
ATOM 682 C C . GLU A 1 95 ? 6.378 -4.635 5.803 1.00 96.81 95 GLU A C 1
ATOM 684 O O . GLU A 1 95 ? 5.299 -4.039 5.825 1.00 96.81 95 GLU A O 1
ATOM 689 N N . LEU A 1 96 ? 6.769 -5.351 4.741 1.00 96.38 96 LEU A N 1
ATOM 690 C CA . LEU A 1 96 ? 5.924 -5.582 3.575 1.00 96.38 96 LEU A CA 1
ATOM 691 C C . LEU A 1 96 ? 5.233 -6.946 3.644 1.00 96.38 96 LEU A C 1
ATOM 693 O O . LEU A 1 96 ? 5.872 -7.989 3.714 1.00 96.38 96 LEU A O 1
ATOM 697 N N . ALA A 1 97 ? 3.902 -6.937 3.551 1.00 95.75 97 ALA A N 1
ATOM 698 C CA . ALA A 1 97 ? 3.099 -8.143 3.332 1.00 95.75 97 ALA A CA 1
ATOM 699 C C . ALA A 1 97 ? 3.137 -8.614 1.869 1.00 95.75 97 ALA A C 1
ATOM 701 O O . ALA A 1 97 ? 2.772 -9.748 1.568 1.00 95.75 97 ALA A O 1
ATOM 702 N N . GLY A 1 98 ? 3.516 -7.727 0.949 1.00 95.19 98 GLY A N 1
ATOM 703 C CA . GLY A 1 98 ? 3.505 -7.990 -0.480 1.00 95.19 98 GLY A CA 1
ATOM 704 C C . GLY A 1 98 ? 3.477 -6.709 -1.300 1.00 95.19 98 GLY A C 1
ATOM 705 O O . GLY A 1 98 ? 3.752 -5.612 -0.806 1.00 95.19 98 GLY A O 1
ATOM 706 N N . VAL A 1 99 ? 3.114 -6.859 -2.569 1.00 95.25 99 VAL A N 1
ATOM 707 C CA . VAL A 1 99 ? 3.100 -5.772 -3.549 1.00 95.25 99 VAL A CA 1
ATOM 708 C C . VAL A 1 99 ? 1.745 -5.646 -4.238 1.00 95.25 99 VAL A C 1
ATOM 710 O O . VAL A 1 99 ? 1.023 -6.624 -4.415 1.00 95.25 99 VAL A O 1
ATOM 713 N N . MET A 1 100 ? 1.419 -4.429 -4.658 1.00 93.88 100 MET A N 1
ATOM 714 C CA . MET A 1 100 ? 0.306 -4.109 -5.540 1.00 93.88 100 MET A CA 1
ATOM 715 C C . MET A 1 100 ? 0.880 -3.631 -6.872 1.00 93.88 100 MET A C 1
ATOM 717 O O . MET A 1 100 ? 1.671 -2.692 -6.921 1.00 93.88 100 MET A O 1
ATOM 721 N N . VAL A 1 101 ? 0.507 -4.301 -7.956 1.00 92.25 101 VAL A N 1
ATOM 722 C CA . VAL A 1 101 ? 1.108 -4.090 -9.275 1.00 92.25 101 VAL A CA 1
ATOM 723 C C . VAL A 1 101 ? 0.150 -3.359 -10.211 1.00 92.25 101 VAL A C 1
ATOM 725 O O . VAL A 1 101 ? -1.020 -3.715 -10.322 1.00 92.25 101 VAL A O 1
ATOM 728 N N . GLY A 1 102 ? 0.664 -2.319 -10.871 1.00 88.88 102 GLY A N 1
ATOM 729 C CA . GLY A 1 102 ? -0.059 -1.539 -11.875 1.00 88.88 102 GLY A CA 1
ATOM 730 C C . GLY A 1 102 ? 0.126 -2.124 -13.273 1.00 88.88 102 GLY A C 1
ATOM 731 O O . GLY A 1 102 ? -0.281 -3.243 -13.543 1.00 88.88 102 GLY A O 1
ATOM 732 N N . ARG A 1 103 ? 0.788 -1.383 -14.166 1.00 88.12 103 ARG A N 1
ATOM 733 C CA . ARG A 1 103 ? 0.933 -1.712 -15.599 1.00 88.12 103 ARG A CA 1
ATOM 734 C C . ARG A 1 103 ? 1.339 -3.158 -15.906 1.00 88.12 103 ARG A C 1
ATOM 736 O O . ARG A 1 103 ? 0.780 -3.748 -16.820 1.00 88.12 103 ARG A O 1
ATOM 743 N N . ILE A 1 104 ? 2.270 -3.720 -15.141 1.00 88.88 104 ILE A N 1
ATOM 744 C CA . ILE A 1 104 ? 2.793 -5.077 -15.356 1.00 88.88 104 ILE A CA 1
ATOM 745 C C . ILE A 1 104 ? 1.728 -6.176 -15.191 1.00 88.88 104 ILE A C 1
ATOM 747 O O . ILE A 1 104 ? 1.899 -7.276 -15.700 1.00 88.88 104 ILE A O 1
ATOM 751 N N . CYS A 1 105 ? 0.603 -5.898 -14.517 1.00 91.94 105 CYS A N 1
AT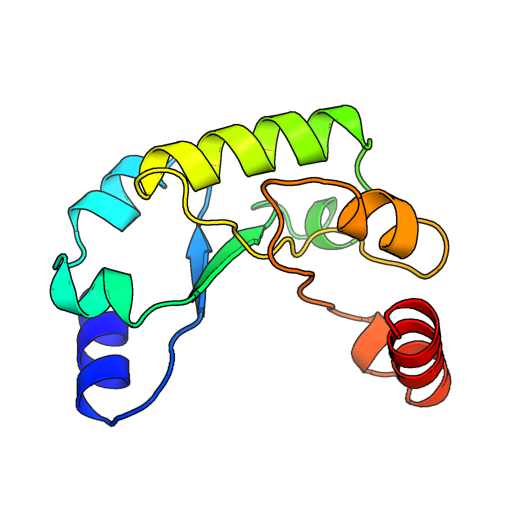OM 752 C CA . CYS A 1 105 ? -0.505 -6.853 -14.422 1.00 91.94 105 CYS A CA 1
ATOM 753 C C . CYS A 1 105 ? -1.394 -6.893 -15.675 1.00 91.94 105 CYS A C 1
ATOM 755 O O . CYS A 1 105 ? -2.267 -7.754 -15.775 1.00 91.94 105 CYS A O 1
ATOM 757 N N . LEU A 1 106 ? -1.184 -5.975 -16.625 1.00 93.75 106 LEU A N 1
ATOM 758 C CA . LEU A 1 106 ? -1.947 -5.897 -17.873 1.00 93.75 106 LEU A CA 1
ATOM 759 C C . LEU A 1 106 ? -1.371 -6.794 -18.978 1.00 93.75 106 LEU A C 1
ATOM 761 O O . LEU A 1 106 ? -2.067 -7.059 -19.957 1.00 93.75 106 LEU A O 1
ATOM 765 N N . ASP A 1 107 ? -0.133 -7.271 -18.820 1.00 95.12 107 ASP A N 1
ATOM 766 C CA . ASP A 1 107 ? 0.466 -8.294 -19.673 1.00 95.12 107 ASP A CA 1
ATOM 767 C C . ASP A 1 107 ? 0.482 -9.638 -18.935 1.00 95.12 107 ASP A C 1
ATOM 769 O O . ASP A 1 107 ? 1.007 -9.766 -17.828 1.00 95.12 107 ASP A O 1
ATOM 773 N N . VAL A 1 108 ? -0.113 -10.660 -19.552 1.00 96.06 108 VAL A N 1
ATOM 774 C CA . VAL A 1 108 ? -0.253 -11.982 -18.930 1.00 96.06 108 VAL A CA 1
ATOM 775 C C . VAL A 1 108 ? 1.095 -12.656 -18.675 1.00 96.06 108 VAL A C 1
ATOM 777 O O . VAL A 1 108 ? 1.262 -13.295 -17.638 1.00 96.06 108 VAL A O 1
ATOM 780 N N . ALA A 1 109 ? 2.055 -12.525 -19.592 1.00 95.12 109 ALA A N 1
ATOM 781 C CA . ALA A 1 109 ? 3.364 -13.149 -19.456 1.00 95.12 109 ALA A CA 1
ATOM 782 C C . ALA A 1 109 ? 4.173 -12.436 -18.371 1.00 95.12 109 ALA A C 1
ATOM 784 O O . ALA A 1 109 ? 4.767 -13.089 -17.514 1.00 95.12 109 ALA A O 1
ATOM 785 N N . GLU A 1 110 ? 4.135 -11.101 -18.344 1.00 93.44 110 GLU A N 1
ATOM 786 C CA . GLU A 1 110 ? 4.792 -10.343 -17.282 1.00 93.44 110 GLU A CA 1
ATOM 787 C C . GLU A 1 110 ? 4.204 -10.602 -15.903 1.00 93.44 110 GLU A C 1
ATOM 789 O O . GLU A 1 110 ? 4.958 -10.811 -14.950 1.00 93.44 110 GLU A O 1
ATOM 794 N N . PHE A 1 111 ? 2.880 -10.670 -15.792 1.00 94.62 111 PHE A N 1
ATOM 795 C CA . PHE A 1 111 ? 2.236 -10.959 -14.522 1.00 94.62 111 PHE A CA 1
ATOM 796 C C . PHE A 1 111 ? 2.549 -12.373 -14.015 1.00 94.62 111 PHE A C 1
ATOM 798 O O . PHE A 1 111 ? 2.858 -12.550 -12.835 1.00 94.62 111 PHE A O 1
ATOM 805 N N . LEU A 1 112 ? 2.521 -13.381 -14.896 1.00 94.38 112 LEU A N 1
ATOM 806 C CA . LEU A 1 112 ? 2.876 -14.757 -14.536 1.00 94.38 112 LEU A CA 1
ATOM 807 C C . LEU A 1 112 ? 4.320 -14.868 -14.054 1.00 94.38 112 LEU A C 1
ATOM 809 O O . LEU A 1 112 ? 4.583 -15.565 -13.074 1.00 94.38 112 LEU A O 1
ATOM 813 N N . ASP A 1 113 ? 5.240 -14.158 -14.696 1.00 92.75 113 ASP A N 1
ATOM 814 C CA . ASP A 1 113 ? 6.640 -14.194 -14.301 1.00 92.75 113 ASP A CA 1
ATOM 815 C C . ASP A 1 113 ? 6.859 -13.581 -12.911 1.00 92.75 113 ASP A C 1
ATOM 817 O O . ASP A 1 113 ? 7.633 -14.128 -12.125 1.00 92.75 113 ASP A O 1
ATOM 821 N N . LEU A 1 114 ? 6.119 -12.527 -12.541 1.00 92.62 114 LEU A N 1
ATOM 822 C CA . LEU A 1 114 ? 6.123 -12.036 -11.157 1.00 92.62 114 LEU A CA 1
ATOM 823 C C . LEU A 1 114 ? 5.635 -13.105 -10.175 1.00 92.62 114 LEU A C 1
ATOM 825 O O . LEU A 1 114 ? 6.256 -13.310 -9.135 1.00 92.62 114 LEU A O 1
ATOM 829 N N . LEU A 1 115 ? 4.552 -13.815 -10.501 1.00 91.81 115 LEU A N 1
ATOM 830 C CA . LEU A 1 115 ? 4.016 -14.868 -9.633 1.00 91.81 115 LEU A CA 1
ATOM 831 C C . LEU A 1 115 ? 4.994 -16.034 -9.454 1.00 91.81 115 LEU A C 1
ATOM 833 O O . LEU A 1 115 ? 5.042 -16.618 -8.376 1.00 91.81 115 LEU A O 1
ATOM 837 N N . VAL A 1 116 ? 5.779 -16.374 -10.480 1.00 92.69 116 VAL A N 1
ATOM 838 C CA . VAL A 1 116 ? 6.825 -17.404 -10.387 1.00 92.69 116 VAL A CA 1
ATOM 839 C C . VAL A 1 116 ? 7.972 -16.950 -9.487 1.00 92.69 116 VAL A C 1
ATOM 841 O O . VAL A 1 116 ? 8.473 -17.755 -8.709 1.00 92.69 116 VAL A O 1
ATOM 844 N N . ILE A 1 117 ? 8.364 -15.675 -9.552 1.00 89.50 117 ILE A N 1
ATOM 845 C CA . ILE A 1 117 ? 9.417 -15.110 -8.693 1.00 89.50 117 ILE A CA 1
ATOM 846 C C . ILE A 1 117 ? 9.006 -15.110 -7.209 1.00 89.50 117 ILE A C 1
ATOM 848 O O . ILE A 1 117 ? 9.866 -15.245 -6.341 1.00 89.50 117 ILE A O 1
ATOM 852 N N . LEU A 1 118 ? 7.710 -14.947 -6.927 1.00 85.69 118 LEU A N 1
ATOM 853 C CA . LEU A 1 118 ? 7.135 -14.870 -5.579 1.00 85.69 118 LEU A CA 1
ATOM 854 C C . LEU A 1 118 ? 6.845 -16.233 -4.921 1.00 85.69 118 LEU A C 1
ATOM 856 O O . LEU A 1 118 ? 6.311 -16.255 -3.811 1.00 85.69 118 LEU A O 1
ATOM 860 N N . ARG A 1 119 ? 7.117 -17.347 -5.608 1.00 76.62 119 ARG A N 1
ATOM 861 C CA . ARG A 1 119 ? 6.850 -18.701 -5.100 1.00 76.62 119 ARG A CA 1
ATOM 862 C C . ARG A 1 119 ? 7.864 -19.199 -4.081 1.00 76.62 119 ARG A C 1
ATOM 864 O O . ARG A 1 119 ? 9.059 -18.856 -4.202 1.00 76.62 119 ARG A O 1
#

Sequence (119 aa):
MAGQVREAVTAGLVPILCMERAVATAQIAAIDSGDLERTVLSYTPSDAVQLEVAHGAREVRDAAAFFSALSGGRPVLYGGGVNRENIQGLMGVPELAGVMVGRICLDVAEFLDLLVILR

InterPro domains:
  IPR000652 Triosephosphate isomerase [PF00121] (3-115)
  IPR000652 Triosephosphate isomerase [PS51440] (1-117)
  IPR013785 Aldolase-type TIM barrel [G3DSA:3.20.20.70] (1-117)
  IPR035990 Triosephosphate isomerase superfamily [SSF51351] (4-115)

pLDDT: mean 92.81, std 4.48, range [76.62, 98.44]